Protein AF-A0A9P0CX18-F1 (afdb_monomer)

Mean predicted aligned error: 10.59 Å

Foldseek 3Di:
DDDPPDVVVVVLVVVLVPAADPQDDDDPPDDDPDDPVNQCSDPNSVVVVVVRVCVVCVVVVHDDDDDPDDCLLVQLVVQLVCLVVDPAGEDDDDDPVNVVNNVVVDPDDDPHDYDDDDPDDDDDDD

Solvent-accessible surface area (backbone atoms only — not comparable to full-atom values): 8342 Å² total; per-residue (Å²): 134,85,78,78,88,47,70,69,58,54,55,48,52,62,54,23,77,77,59,37,44,79,87,66,90,79,59,98,85,57,75,83,88,63,60,66,71,27,40,64,41,21,68,67,37,40,49,52,50,52,51,51,51,44,54,53,38,45,76,69,74,38,92,77,85,84,60,98,69,70,50,55,64,56,54,42,51,50,50,60,73,47,40,88,81,42,96,74,61,80,80,86,80,88,59,66,64,44,56,55,49,36,66,73,66,61,77,79,90,72,90,72,64,80,74,75,94,67,100,81,76,100,68,92,79,133

Organism: NCBI:txid3402493

Structure (mmCIF, N/CA/C/O backbone):
data_AF-A0A9P0CX18-F1
#
_entry.id   AF-A0A9P0CX18-F1
#
loop_
_atom_site.group_PDB
_atom_site.id
_atom_site.type_symbol
_atom_site.label_atom_id
_atom_site.label_alt_id
_atom_site.label_comp_id
_atom_site.label_asym_id
_atom_site.label_entity_id
_atom_site.label_seq_id
_atom_site.pdbx_PDB_ins_code
_atom_site.Cartn_x
_atom_site.Cartn_y
_atom_site.Cartn_z
_atom_site.occupancy
_atom_site.B_iso_or_equiv
_atom_site.auth_seq_id
_atom_site.auth_comp_id
_atom_site.auth_asym_id
_atom_site.auth_atom_id
_atom_site.pdbx_PDB_model_num
ATOM 1 N N . MET A 1 1 ? 1.295 29.229 4.309 1.00 34.91 1 MET A N 1
ATOM 2 C CA . MET A 1 1 ? 1.303 27.785 3.989 1.00 34.91 1 MET A CA 1
ATOM 3 C C . MET A 1 1 ? 0.152 27.514 3.025 1.00 34.91 1 MET A C 1
ATOM 5 O O . MET A 1 1 ? -0.998 27.551 3.440 1.00 34.91 1 MET A O 1
ATOM 9 N N . ALA A 1 2 ? 0.427 27.402 1.723 1.00 39.62 2 ALA A N 1
ATOM 10 C CA . ALA A 1 2 ? -0.623 27.259 0.716 1.00 39.62 2 ALA A CA 1
ATOM 11 C C . ALA A 1 2 ? -1.201 25.837 0.763 1.00 39.62 2 ALA A C 1
ATOM 13 O O . ALA A 1 2 ? -0.497 24.867 0.489 1.00 39.62 2 ALA A O 1
ATOM 14 N N . ILE A 1 3 ? -2.480 25.709 1.117 1.00 46.28 3 ILE A N 1
ATOM 15 C CA . ILE A 1 3 ? -3.211 24.445 1.008 1.00 46.28 3 ILE A CA 1
ATOM 16 C C . ILE A 1 3 ? -3.322 24.137 -0.488 1.00 46.28 3 ILE A C 1
ATOM 18 O O . ILE A 1 3 ? -4.093 24.784 -1.198 1.00 46.28 3 ILE A O 1
ATOM 22 N N . ARG A 1 4 ? -2.534 23.177 -0.991 1.00 51.94 4 ARG A N 1
ATOM 23 C CA . ARG A 1 4 ? -2.728 22.638 -2.344 1.00 51.94 4 ARG A CA 1
ATOM 24 C C . ARG A 1 4 ? -4.178 22.155 -2.450 1.00 51.94 4 ARG A C 1
ATOM 26 O O . ARG A 1 4 ? -4.584 21.245 -1.727 1.00 51.94 4 ARG A O 1
ATOM 33 N N . LYS A 1 5 ? -4.970 22.787 -3.323 1.00 54.97 5 LYS A N 1
ATOM 34 C CA . LYS A 1 5 ? -6.346 22.376 -3.628 1.00 54.97 5 LYS A CA 1
ATOM 35 C C . LYS A 1 5 ? -6.298 21.022 -4.339 1.00 54.97 5 LYS A C 1
ATOM 37 O O . LYS A 1 5 ? -6.123 20.965 -5.547 1.00 54.97 5 LYS A O 1
ATOM 42 N N . ASN A 1 6 ? -6.414 19.937 -3.580 1.00 65.50 6 ASN A N 1
ATOM 43 C CA . ASN A 1 6 ? -6.592 18.595 -4.121 1.00 65.50 6 ASN A CA 1
ATOM 44 C C . ASN A 1 6 ? -8.088 18.252 -4.063 1.00 65.50 6 ASN A C 1
ATOM 46 O O . ASN A 1 6 ? -8.650 18.117 -2.975 1.00 65.50 6 ASN A O 1
ATOM 50 N N . THR A 1 7 ? -8.730 18.117 -5.222 1.00 71.75 7 THR A N 1
ATOM 51 C CA . THR A 1 7 ? -10.142 17.724 -5.367 1.00 71.75 7 THR A CA 1
ATOM 52 C C . THR A 1 7 ? -10.459 16.415 -4.640 1.00 71.75 7 THR A C 1
ATOM 54 O O . THR A 1 7 ? -11.500 16.335 -3.991 1.00 71.75 7 THR A O 1
ATOM 57 N N . LYS A 1 8 ? -9.534 15.438 -4.629 1.00 72.12 8 LYS A N 1
ATOM 58 C CA . LYS A 1 8 ? -9.688 14.183 -3.870 1.00 72.12 8 LYS A CA 1
ATOM 59 C C . LYS A 1 8 ? -9.803 14.456 -2.366 1.00 72.12 8 LYS A C 1
ATOM 61 O O . LYS A 1 8 ? -10.644 13.868 -1.695 1.00 72.12 8 LYS A O 1
ATOM 66 N N . ARG A 1 9 ? -9.009 15.387 -1.822 1.00 75.94 9 ARG A N 1
ATOM 67 C CA . ARG A 1 9 ? -9.057 15.745 -0.391 1.00 75.94 9 ARG A CA 1
ATOM 68 C C . ARG A 1 9 ? -10.381 16.411 -0.007 1.00 75.94 9 ARG A C 1
ATOM 70 O O . ARG A 1 9 ? -10.912 16.106 1.055 1.00 75.94 9 ARG A O 1
ATOM 77 N N . PHE A 1 10 ? -10.919 17.286 -0.857 1.00 79.50 10 PHE A N 1
ATOM 78 C CA . PHE A 1 10 ? -12.223 17.915 -0.615 1.00 79.50 10 PHE A CA 1
ATOM 79 C C . PHE A 1 10 ? -13.364 16.898 -0.614 1.00 79.50 10 PHE A C 1
ATOM 81 O O . PHE A 1 10 ? -14.190 16.910 0.297 1.00 79.50 10 PHE A O 1
ATOM 88 N N . GLU A 1 11 ? -13.385 15.989 -1.588 1.00 79.25 11 GLU A N 1
ATOM 89 C CA . GLU A 1 11 ? -14.418 14.955 -1.650 1.00 79.25 11 GLU A CA 1
ATOM 90 C C . GLU A 1 11 ? -14.311 13.964 -0.479 1.00 79.25 11 GLU A C 1
ATOM 92 O O . GLU A 1 11 ? -15.331 13.584 0.096 1.00 79.25 11 GLU A O 1
ATOM 97 N N . ARG A 1 12 ? -13.091 13.608 -0.051 1.00 76.19 12 ARG A N 1
ATOM 98 C CA . ARG A 1 12 ? -12.877 12.800 1.162 1.00 76.19 12 ARG A CA 1
ATOM 99 C C . ARG A 1 12 ? -13.436 13.479 2.411 1.00 76.19 12 ARG A C 1
ATOM 101 O O . ARG A 1 12 ? -14.210 12.857 3.134 1.00 76.19 12 ARG A O 1
ATOM 108 N N . LEU A 1 13 ? -13.125 14.761 2.622 1.00 79.69 13 LEU A N 1
ATOM 109 C CA . LEU A 1 13 ? -13.657 15.537 3.751 1.00 79.69 13 LEU A CA 1
ATOM 110 C C . LEU A 1 13 ? -15.191 15.579 3.745 1.00 79.69 13 LEU A C 1
ATOM 112 O O . LEU A 1 13 ? -15.815 15.413 4.792 1.00 79.69 13 LEU A O 1
ATOM 116 N N . ARG A 1 14 ? -15.805 15.748 2.568 1.00 82.31 14 ARG A N 1
ATOM 117 C CA . ARG A 1 14 ? -17.265 15.751 2.418 1.00 82.31 14 ARG A CA 1
ATOM 118 C C . ARG A 1 14 ? -17.899 14.426 2.863 1.00 82.31 14 ARG A C 1
ATOM 120 O O . ARG A 1 14 ? -18.938 14.453 3.515 1.00 82.31 14 ARG A O 1
ATOM 127 N N . ARG A 1 15 ? -17.296 13.278 2.524 1.00 77.00 15 ARG A N 1
ATOM 128 C CA . ARG A 1 15 ? -17.794 11.943 2.921 1.00 77.00 15 ARG A CA 1
ATOM 129 C C . ARG A 1 15 ? -17.571 11.662 4.407 1.00 77.00 15 ARG A C 1
ATOM 131 O O . ARG A 1 15 ? -18.474 11.159 5.075 1.00 77.00 15 ARG A O 1
ATOM 138 N N . ALA A 1 16 ? -16.398 12.033 4.921 1.00 74.62 16 ALA A N 1
ATOM 139 C CA . ALA A 1 16 ? -16.016 11.801 6.310 1.00 74.62 16 ALA A CA 1
ATOM 140 C C . ALA A 1 16 ? -16.943 12.525 7.300 1.00 74.62 16 ALA A C 1
ATOM 142 O O . ALA A 1 16 ? -17.412 11.909 8.255 1.00 74.62 16 ALA A O 1
ATOM 143 N N . LEU A 1 17 ? -17.289 13.792 7.025 1.00 72.00 17 LEU A N 1
ATOM 144 C CA . LEU A 1 17 ? -18.119 14.633 7.903 1.00 72.00 17 LEU A CA 1
ATOM 145 C C . LEU A 1 17 ? -19.498 14.045 8.242 1.00 72.00 17 LEU A C 1
ATOM 147 O O . LEU A 1 17 ? -20.073 14.413 9.262 1.00 72.00 17 LEU A O 1
ATOM 151 N N . ALA A 1 18 ? -20.040 13.158 7.405 1.00 70.50 18 ALA A N 1
ATOM 152 C CA . ALA A 1 18 ? -21.379 12.609 7.600 1.00 70.50 18 ALA A CA 1
ATOM 153 C C . ALA A 1 18 ? -21.399 11.260 8.341 1.00 70.50 18 ALA A C 1
ATOM 155 O O . ALA A 1 18 ? -22.432 10.900 8.903 1.00 70.50 18 ALA A O 1
ATOM 156 N N . THR A 1 19 ? -20.314 10.474 8.291 1.00 79.94 19 THR A N 1
ATOM 157 C CA . THR A 1 19 ? -20.398 9.023 8.574 1.00 79.94 19 THR A CA 1
ATOM 158 C C . THR A 1 19 ? -19.143 8.364 9.162 1.00 79.94 19 THR A C 1
ATOM 160 O O . THR A 1 19 ? -19.186 7.161 9.427 1.00 79.94 19 THR A O 1
ATOM 163 N N . SER A 1 20 ? -18.040 9.091 9.395 1.00 86.00 20 SER A N 1
ATOM 164 C CA . SER A 1 20 ? -16.799 8.475 9.893 1.00 86.00 20 SER A CA 1
ATOM 165 C C . SER A 1 20 ? -16.938 7.915 11.312 1.00 86.00 20 SER A C 1
ATOM 167 O O . SER A 1 20 ? -17.646 8.478 12.150 1.00 86.00 20 SER A O 1
ATOM 169 N N . SER A 1 21 ? -16.197 6.852 11.617 1.00 88.94 21 SER A N 1
ATOM 170 C CA . SER A 1 21 ? -16.078 6.347 12.985 1.00 88.94 21 SER A CA 1
ATOM 171 C C . SER A 1 21 ? -15.355 7.348 13.904 1.00 88.94 21 SER A C 1
ATOM 173 O O . SER A 1 21 ? -14.631 8.227 13.418 1.00 88.94 21 SER A O 1
ATOM 175 N N . PRO A 1 22 ? -15.460 7.184 15.236 1.00 89.19 22 PRO A N 1
ATOM 176 C CA . PRO A 1 22 ? -14.561 7.845 16.175 1.00 89.19 22 PRO A CA 1
ATOM 177 C C . PRO A 1 22 ? -13.089 7.518 15.896 1.00 89.19 22 PRO A C 1
ATOM 179 O O . PRO A 1 22 ? -12.768 6.578 15.164 1.00 89.19 22 PRO A O 1
ATOM 182 N N . ASP A 1 23 ? -12.208 8.303 16.506 1.00 91.38 23 ASP A N 1
ATOM 183 C CA . ASP A 1 23 ? -10.780 8.005 16.596 1.00 91.38 23 ASP A CA 1
ATOM 184 C C . ASP A 1 23 ? -10.588 6.740 17.453 1.00 91.38 23 ASP A C 1
ATOM 186 O O . ASP A 1 23 ? -11.024 6.707 18.605 1.00 91.38 23 ASP A O 1
ATOM 190 N N . LEU A 1 24 ? -10.000 5.690 16.879 1.00 90.12 24 LEU A N 1
ATOM 191 C CA . LEU A 1 24 ? -9.835 4.386 17.518 1.00 90.12 24 LEU A CA 1
ATOM 192 C C . LEU A 1 24 ? -8.360 4.118 17.805 1.00 90.12 24 LEU A C 1
ATOM 194 O O . LEU A 1 24 ? -7.503 4.262 16.933 1.00 90.12 24 LEU A O 1
ATOM 198 N N . ILE A 1 25 ? -8.077 3.680 19.028 1.00 91.88 25 ILE A N 1
ATOM 199 C CA . ILE A 1 25 ? -6.780 3.126 19.411 1.00 91.88 25 ILE A CA 1
ATOM 200 C C . ILE A 1 25 ? -6.888 1.611 19.256 1.00 91.88 25 ILE A C 1
ATOM 202 O O . ILE A 1 25 ? -7.778 1.003 19.848 1.00 91.88 25 ILE A O 1
ATOM 206 N N . PHE A 1 26 ? -6.032 1.030 18.424 1.00 92.81 26 PHE A N 1
ATOM 207 C CA . PHE A 1 26 ? -6.045 -0.389 18.084 1.00 92.81 26 PHE A CA 1
ATOM 208 C C . PHE A 1 26 ? -4.619 -0.884 17.834 1.00 92.81 26 PHE A C 1
ATOM 210 O O . PHE A 1 26 ? -3.713 -0.092 17.574 1.00 92.81 26 PHE A O 1
ATOM 217 N N . ASP A 1 27 ? -4.459 -2.197 17.919 1.00 92.38 27 ASP A N 1
ATOM 218 C CA . ASP A 1 27 ? -3.241 -2.951 17.647 1.00 92.38 27 ASP A CA 1
ATOM 219 C C . ASP A 1 27 ? -3.561 -4.226 16.840 1.00 92.38 27 ASP A C 1
ATOM 221 O O . ASP A 1 27 ? -4.697 -4.434 16.408 1.00 92.38 27 ASP A O 1
ATOM 225 N N . GLU A 1 28 ? -2.561 -5.084 16.629 1.00 89.00 28 GLU A N 1
ATOM 226 C CA . GLU A 1 28 ? -2.684 -6.329 15.853 1.00 89.00 28 GLU A CA 1
ATOM 227 C C . GLU A 1 28 ? -3.686 -7.334 16.449 1.00 89.00 28 GLU A C 1
ATOM 229 O O . GLU A 1 28 ? -4.170 -8.219 15.745 1.00 89.00 28 GLU A O 1
ATOM 234 N N . THR A 1 29 ? -4.015 -7.208 17.737 1.00 92.69 29 THR A N 1
ATOM 235 C CA . THR A 1 29 ? -4.938 -8.109 18.446 1.00 92.69 29 THR A CA 1
ATOM 236 C C . THR A 1 29 ? -6.363 -7.566 18.517 1.00 92.69 29 THR A C 1
ATOM 238 O O . THR A 1 29 ? -7.287 -8.259 18.952 1.00 92.69 29 THR A O 1
ATOM 241 N N . THR A 1 30 ? -6.562 -6.320 18.091 1.00 92.88 30 THR A N 1
ATOM 242 C CA . THR A 1 30 ? -7.838 -5.628 18.215 1.00 92.88 30 THR A CA 1
ATOM 243 C C . THR A 1 30 ? -8.852 -6.156 17.201 1.00 92.88 30 THR A C 1
ATOM 245 O O . THR A 1 30 ? -8.640 -6.110 15.991 1.00 92.88 30 THR A O 1
ATOM 248 N N . ILE A 1 31 ? -10.009 -6.608 17.689 1.00 88.69 31 ILE A N 1
ATOM 249 C CA . ILE A 1 31 ? -11.118 -7.055 16.837 1.00 88.69 31 ILE A CA 1
ATOM 250 C C . ILE A 1 31 ? -11.892 -5.834 16.325 1.00 88.69 31 ILE A C 1
ATOM 252 O O . ILE A 1 31 ? -12.330 -4.989 17.110 1.00 88.69 31 ILE A O 1
ATOM 256 N N . ALA A 1 32 ? -12.097 -5.757 15.008 1.00 85.56 32 ALA A N 1
ATOM 257 C CA . ALA A 1 32 ? -12.840 -4.672 14.375 1.00 85.56 32 ALA A CA 1
ATOM 258 C C . ALA A 1 32 ? -14.293 -4.613 14.886 1.00 85.56 32 ALA A C 1
ATOM 260 O O . ALA A 1 32 ? -15.108 -5.489 14.603 1.00 85.56 32 ALA A O 1
ATOM 261 N N . SER A 1 33 ? -14.619 -3.557 15.634 1.00 87.25 33 SER A N 1
ATOM 262 C CA . SER A 1 33 ? -15.953 -3.315 16.210 1.00 87.25 33 SER A CA 1
ATOM 263 C C . SER A 1 33 ? -16.802 -2.329 15.400 1.00 87.25 33 SER A C 1
ATOM 265 O O . SER A 1 33 ? -17.977 -2.116 15.701 1.00 87.25 33 SER A O 1
ATOM 267 N N . VAL A 1 34 ? -16.215 -1.720 14.368 1.00 90.56 34 VAL A N 1
ATOM 268 C CA . VAL A 1 34 ? -16.854 -0.745 13.481 1.00 90.56 34 VAL A CA 1
ATOM 269 C C . VAL A 1 34 ? -16.848 -1.247 12.041 1.00 90.56 34 VAL A C 1
ATOM 271 O O . VAL A 1 34 ? -15.978 -2.019 11.643 1.00 90.56 34 VAL A O 1
ATOM 274 N N . ALA A 1 35 ? -17.810 -0.782 11.246 1.00 91.75 35 ALA A N 1
ATOM 275 C CA . ALA A 1 35 ? -17.842 -1.076 9.819 1.00 91.75 35 ALA A CA 1
ATOM 276 C C . ALA A 1 35 ? -16.602 -0.491 9.111 1.00 91.75 35 ALA A C 1
ATOM 278 O O . ALA A 1 35 ? -16.173 0.628 9.414 1.00 91.75 35 ALA A O 1
ATOM 279 N N . GLN A 1 36 ? -16.029 -1.263 8.185 1.00 91.19 36 GLN A N 1
ATOM 280 C CA . GLN A 1 36 ? -14.770 -0.946 7.502 1.00 91.19 36 GLN A CA 1
ATOM 281 C C . GLN A 1 36 ? -14.826 0.3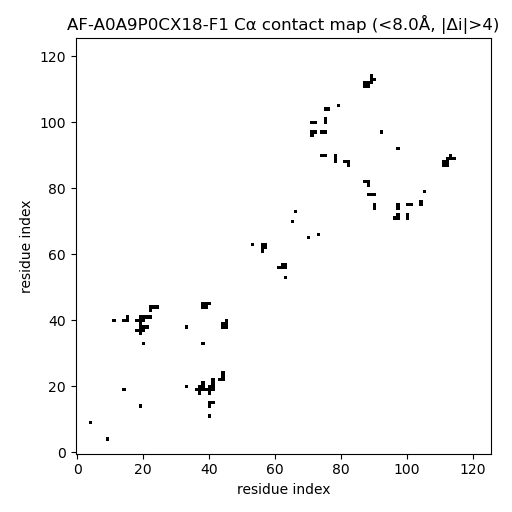97 6.762 1.00 91.19 36 GLN A C 1
ATOM 283 O O . GLN A 1 36 ? -13.900 1.197 6.852 1.00 91.19 36 GLN A O 1
ATOM 288 N N . ASP A 1 37 ? -15.926 0.673 6.068 1.00 90.12 37 ASP A N 1
ATOM 289 C CA . ASP A 1 37 ? -16.159 1.929 5.358 1.00 90.12 37 ASP A CA 1
ATOM 290 C C . ASP A 1 37 ? -16.100 3.137 6.307 1.00 90.12 37 ASP A C 1
ATOM 292 O O . ASP A 1 37 ? -15.400 4.111 6.036 1.00 90.12 37 ASP A O 1
ATOM 296 N N . LYS A 1 38 ? -16.754 3.055 7.470 1.00 90.56 38 LYS A N 1
ATOM 297 C CA . LYS A 1 38 ? -16.731 4.126 8.480 1.00 90.56 38 LYS A CA 1
ATOM 298 C C . LYS A 1 38 ? -15.354 4.302 9.106 1.00 90.56 38 LYS A C 1
ATOM 300 O O . LYS A 1 38 ? -14.962 5.435 9.386 1.00 90.56 38 LYS A O 1
ATOM 305 N N . PHE A 1 39 ? -14.640 3.200 9.327 1.00 92.19 39 PHE A N 1
ATOM 306 C CA . PHE A 1 39 ? -13.275 3.208 9.845 1.00 92.19 39 PHE A CA 1
ATOM 307 C C . PHE A 1 39 ? -12.318 3.931 8.893 1.00 92.19 39 PHE A C 1
ATOM 309 O O . PHE A 1 39 ? -11.610 4.848 9.307 1.00 92.19 39 PHE A O 1
ATOM 316 N N . LEU A 1 40 ? -12.344 3.555 7.611 1.00 90.50 40 LEU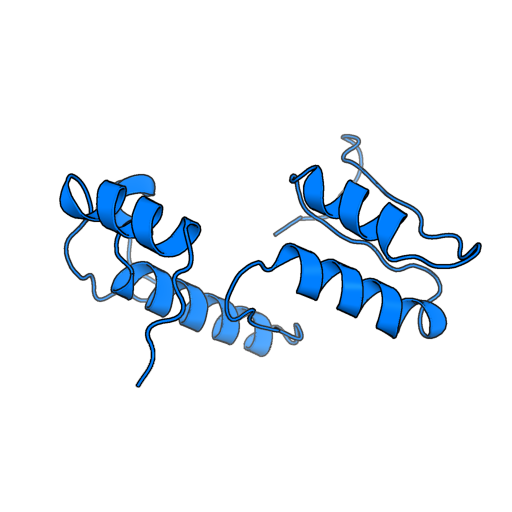 A N 1
ATOM 317 C CA . LEU A 1 40 ? -11.462 4.089 6.569 1.00 90.50 40 LEU A CA 1
ATOM 318 C C . LEU A 1 40 ? -11.803 5.532 6.160 1.00 90.50 40 LEU A C 1
ATOM 320 O O . LEU A 1 40 ? -11.002 6.207 5.520 1.00 90.50 40 LEU A O 1
ATOM 324 N N . LEU A 1 41 ? -12.980 6.037 6.535 1.00 90.50 41 LEU A N 1
ATOM 325 C CA . LEU A 1 41 ? -13.324 7.453 6.383 1.00 90.50 41 LEU A CA 1
ATOM 326 C C . LEU A 1 41 ? -12.690 8.350 7.456 1.00 90.50 41 LEU A C 1
ATOM 328 O O . LEU A 1 41 ? -12.696 9.571 7.299 1.00 90.50 41 LEU A O 1
ATOM 332 N N . ASN A 1 42 ? -12.166 7.785 8.547 1.00 90.00 42 ASN A N 1
ATOM 333 C CA . ASN A 1 42 ? -11.456 8.546 9.566 1.00 90.00 42 ASN A CA 1
ATOM 334 C C . ASN A 1 42 ? -9.958 8.620 9.217 1.00 90.00 42 ASN A C 1
ATOM 336 O O . ASN A 1 42 ? -9.254 7.608 9.216 1.00 90.00 42 ASN A O 1
ATOM 340 N N . ASP A 1 43 ? -9.460 9.833 8.959 1.00 89.12 43 ASP A N 1
ATOM 341 C CA . ASP A 1 43 ? -8.063 10.067 8.565 1.00 89.12 43 ASP A CA 1
ATOM 342 C C . ASP A 1 43 ? -7.056 9.569 9.619 1.00 89.12 43 ASP A C 1
ATOM 344 O O . ASP A 1 43 ? -6.000 9.053 9.259 1.00 89.12 43 ASP A O 1
ATOM 348 N N . ARG A 1 44 ? -7.367 9.683 10.920 1.00 90.94 44 ARG A N 1
ATOM 349 C CA . ARG A 1 44 ? -6.467 9.224 11.996 1.00 90.94 44 ARG A CA 1
ATOM 350 C C . ARG A 1 44 ? -6.394 7.706 12.052 1.00 90.94 44 ARG A C 1
ATOM 352 O O . ARG A 1 44 ? -5.302 7.159 12.188 1.00 90.94 44 ARG A O 1
ATOM 359 N N . ASN A 1 45 ? -7.536 7.038 11.907 1.00 92.56 45 ASN A N 1
ATOM 360 C CA . ASN A 1 45 ? -7.601 5.578 11.896 1.00 92.56 45 ASN A CA 1
ATOM 361 C C . ASN A 1 45 ? -6.875 5.017 10.673 1.00 92.56 45 ASN A C 1
ATOM 363 O O . ASN A 1 45 ? -6.048 4.121 10.803 1.00 92.56 45 ASN A O 1
ATOM 367 N N . THR A 1 46 ? -7.122 5.605 9.503 1.00 90.25 46 THR A N 1
ATOM 368 C CA . THR A 1 46 ? -6.472 5.211 8.246 1.00 90.25 46 THR A CA 1
ATOM 369 C C . THR A 1 46 ? -4.964 5.448 8.299 1.00 90.25 46 THR A C 1
ATOM 371 O O . THR A 1 46 ? -4.195 4.592 7.864 1.00 90.25 46 THR A O 1
ATOM 374 N N . PHE A 1 47 ? -4.521 6.564 8.886 1.00 91.12 47 PHE A N 1
ATOM 375 C CA . PHE A 1 47 ? -3.100 6.835 9.099 1.00 91.12 47 PHE A CA 1
ATOM 376 C C . PHE A 1 47 ? -2.446 5.777 9.995 1.00 91.12 47 PHE A C 1
ATOM 378 O O .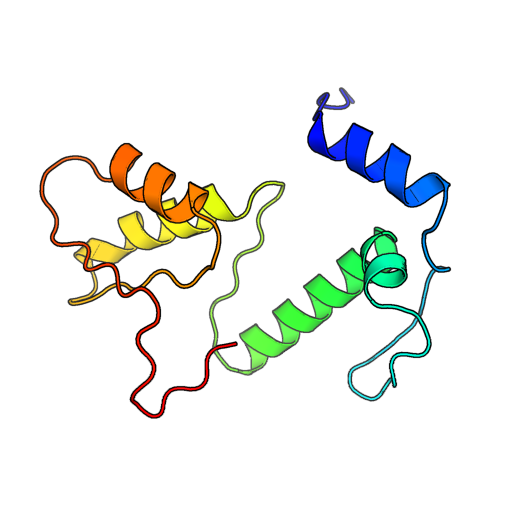 PHE A 1 47 ? -1.448 5.187 9.590 1.00 91.12 47 PHE A O 1
ATOM 385 N N . ARG A 1 48 ? -3.027 5.485 11.169 1.00 93.69 48 ARG A N 1
ATOM 386 C CA . ARG A 1 48 ? -2.497 4.455 12.081 1.00 93.69 48 ARG A CA 1
ATOM 387 C C . ARG A 1 48 ? -2.483 3.070 11.444 1.00 93.69 48 ARG A C 1
ATOM 389 O O . ARG A 1 48 ? -1.496 2.361 11.578 1.00 93.69 48 ARG A O 1
ATOM 396 N N . LEU A 1 49 ? -3.542 2.708 10.719 1.00 94.00 49 LEU A N 1
ATOM 397 C CA . LEU A 1 49 ? -3.612 1.427 10.021 1.00 94.00 49 LEU A CA 1
ATOM 398 C C . LEU A 1 49 ? -2.507 1.323 8.963 1.00 94.00 49 LEU A C 1
ATOM 400 O O . LEU A 1 49 ? -1.831 0.305 8.887 1.00 94.00 49 LEU A O 1
ATOM 404 N N . THR A 1 50 ? -2.292 2.384 8.182 1.00 92.38 50 THR A N 1
ATOM 405 C CA . THR A 1 50 ? -1.236 2.417 7.159 1.00 92.38 50 THR A CA 1
ATOM 406 C C . THR A 1 50 ? 0.155 2.301 7.782 1.00 92.38 50 THR A C 1
ATOM 408 O O . THR A 1 50 ? 0.998 1.580 7.255 1.00 9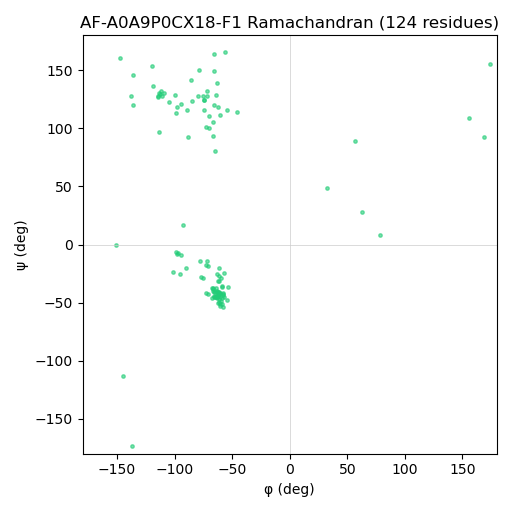2.38 50 THR A O 1
ATOM 411 N N . ASP A 1 51 ? 0.393 2.978 8.907 1.00 93.50 51 ASP A N 1
ATOM 412 C CA . ASP A 1 51 ? 1.664 2.912 9.635 1.00 93.50 51 ASP A CA 1
ATOM 413 C C . ASP A 1 51 ? 1.918 1.508 10.208 1.00 93.50 51 ASP A C 1
ATOM 415 O O . ASP A 1 51 ? 2.989 0.939 10.010 1.00 93.50 51 ASP A O 1
ATOM 419 N N . MET A 1 52 ? 0.899 0.888 10.811 1.00 94.94 52 MET A N 1
ATOM 420 C CA . MET A 1 52 ? 0.977 -0.499 11.276 1.00 94.94 52 MET A CA 1
ATOM 421 C C . MET A 1 52 ? 1.246 -1.484 10.135 1.00 94.94 52 MET A C 1
ATOM 423 O O . MET A 1 52 ? 2.114 -2.344 10.270 1.00 94.94 52 MET A O 1
ATOM 427 N N . LEU A 1 53 ? 0.547 -1.355 8.999 1.00 94.31 53 LEU A N 1
ATOM 428 C CA . LEU A 1 53 ? 0.801 -2.198 7.827 1.00 94.31 53 LEU A CA 1
ATOM 429 C C . LEU A 1 53 ? 2.231 -2.029 7.321 1.00 94.31 53 LEU A C 1
ATOM 431 O O . LEU A 1 53 ? 2.878 -3.018 6.992 1.00 94.31 53 LEU A O 1
ATOM 435 N N . LYS A 1 54 ? 2.736 -0.794 7.275 1.00 94.12 54 LYS A N 1
ATOM 436 C CA . LYS A 1 54 ? 4.115 -0.528 6.871 1.00 94.12 54 LYS A CA 1
ATOM 437 C C . LYS A 1 54 ? 5.102 -1.254 7.782 1.00 94.12 54 LYS A C 1
ATOM 439 O O . LYS A 1 54 ? 5.948 -1.986 7.279 1.00 94.12 54 LYS A O 1
ATOM 444 N N . VAL A 1 55 ? 4.962 -1.096 9.099 1.00 94.62 55 VAL A N 1
ATOM 445 C CA . VAL A 1 55 ? 5.823 -1.773 10.081 1.00 94.62 55 VAL A CA 1
ATOM 446 C C . VAL A 1 55 ? 5.745 -3.291 9.916 1.00 94.62 55 VAL A C 1
ATOM 448 O O . VAL A 1 55 ? 6.772 -3.964 9.906 1.00 94.62 55 VAL A O 1
ATOM 451 N N . TYR A 1 56 ? 4.544 -3.840 9.726 1.00 95.19 56 TYR A N 1
ATOM 452 C CA . TYR A 1 56 ? 4.353 -5.271 9.508 1.00 95.19 56 TYR A CA 1
ATOM 453 C C . TYR A 1 56 ? 5.065 -5.772 8.241 1.00 95.19 56 TYR A C 1
ATOM 455 O O . TYR A 1 56 ? 5.766 -6.784 8.283 1.00 95.19 56 TYR A O 1
ATOM 463 N N . MET A 1 57 ? 4.923 -5.064 7.120 1.00 95.69 57 MET A N 1
ATOM 464 C CA . MET A 1 57 ? 5.571 -5.416 5.852 1.00 95.69 57 MET A CA 1
ATOM 465 C C . MET A 1 57 ? 7.099 -5.349 5.971 1.00 95.69 57 MET A C 1
ATOM 467 O O . MET A 1 57 ? 7.793 -6.291 5.588 1.00 95.69 57 MET A O 1
ATOM 471 N N . GLU A 1 58 ? 7.627 -4.281 6.571 1.00 95.06 58 GLU A N 1
ATOM 472 C CA . GLU A 1 58 ? 9.066 -4.104 6.794 1.00 95.06 58 GLU A CA 1
ATOM 473 C C . GLU A 1 58 ? 9.640 -5.197 7.712 1.00 95.06 58 GLU A C 1
ATOM 475 O O . GLU A 1 58 ? 10.688 -5.766 7.401 1.00 95.06 58 GLU A O 1
ATOM 480 N N . ASN A 1 59 ? 8.919 -5.585 8.771 1.00 96.31 59 ASN A N 1
ATOM 481 C CA . ASN A 1 59 ? 9.296 -6.702 9.649 1.00 96.31 59 ASN A CA 1
ATOM 482 C C . ASN A 1 59 ? 9.323 -8.058 8.922 1.00 96.31 59 ASN A C 1
ATOM 484 O O . ASN A 1 59 ? 10.050 -8.964 9.327 1.00 96.31 59 ASN A O 1
ATOM 488 N N . ASN A 1 60 ? 8.565 -8.197 7.833 1.00 96.62 60 ASN A N 1
ATOM 489 C CA . ASN A 1 60 ? 8.575 -9.369 6.958 1.00 96.62 60 ASN A CA 1
ATOM 490 C C . ASN A 1 60 ? 9.557 -9.227 5.778 1.00 96.62 60 ASN A C 1
ATOM 492 O O . ASN A 1 60 ? 9.499 -10.006 4.828 1.00 96.62 60 ASN A O 1
ATOM 496 N N . ASN A 1 61 ? 10.498 -8.278 5.850 1.00 95.81 61 ASN A N 1
ATOM 497 C CA . ASN A 1 61 ? 11.515 -7.997 4.829 1.00 95.81 61 ASN A CA 1
ATOM 498 C C . ASN A 1 61 ? 10.937 -7.546 3.477 1.00 95.81 61 ASN A C 1
ATOM 500 O O . ASN A 1 61 ? 11.557 -7.743 2.430 1.00 95.81 61 ASN A O 1
ATOM 504 N N . ILE A 1 62 ? 9.759 -6.923 3.489 1.00 94.38 62 ILE A N 1
ATOM 505 C CA . ILE A 1 62 ? 9.139 -6.342 2.301 1.00 94.38 62 ILE A CA 1
ATOM 506 C C . ILE A 1 62 ? 9.448 -4.845 2.279 1.00 94.38 62 ILE A C 1
ATOM 508 O O . ILE A 1 62 ? 9.052 -4.092 3.173 1.00 94.38 62 ILE A O 1
ATOM 512 N N . LEU A 1 63 ? 10.150 -4.398 1.234 1.00 93.19 63 LEU A N 1
ATOM 513 C CA . LEU A 1 63 ? 10.409 -2.977 1.016 1.00 93.19 63 LEU A CA 1
ATOM 514 C C . LEU A 1 63 ? 9.082 -2.237 0.818 1.00 93.19 63 LEU A C 1
ATOM 516 O O . LEU A 1 63 ? 8.370 -2.485 -0.154 1.00 93.19 63 LEU A O 1
ATOM 520 N N . THR A 1 64 ? 8.784 -1.294 1.711 1.00 93.06 64 THR A N 1
ATOM 521 C CA . THR A 1 64 ? 7.526 -0.546 1.690 1.00 93.06 64 THR A CA 1
ATOM 522 C C . THR A 1 64 ? 7.768 0.920 1.351 1.00 93.06 64 THR A C 1
ATOM 524 O O . THR A 1 64 ? 8.597 1.594 1.961 1.00 93.06 64 THR A O 1
ATOM 527 N N . LEU A 1 65 ? 7.022 1.434 0.372 1.00 91.88 65 LEU A N 1
ATOM 528 C CA . LEU A 1 65 ? 7.053 2.835 -0.047 1.00 91.88 65 LEU A CA 1
ATOM 529 C C . LEU A 1 65 ? 5.671 3.458 0.160 1.00 91.88 65 LEU A C 1
ATOM 531 O O . LEU A 1 65 ? 4.661 2.853 -0.189 1.00 91.88 65 LEU A O 1
ATOM 535 N N . GLN A 1 66 ? 5.622 4.680 0.693 1.00 89.44 66 GLN A N 1
ATOM 536 C CA . GLN A 1 66 ? 4.368 5.392 0.945 1.00 89.44 66 GLN A CA 1
ATOM 537 C C . GLN A 1 66 ? 4.228 6.593 0.006 1.00 89.44 66 GLN A C 1
ATOM 539 O O . GLN A 1 66 ? 5.122 7.436 -0.081 1.00 89.44 66 GLN A O 1
ATOM 544 N N . ALA A 1 67 ? 3.092 6.687 -0.684 1.00 89.19 67 ALA A N 1
ATOM 545 C CA . ALA A 1 67 ? 2.769 7.828 -1.531 1.00 89.19 67 ALA A CA 1
ATOM 546 C C . ALA A 1 67 ? 2.119 8.963 -0.718 1.00 89.19 67 ALA A C 1
ATOM 548 O O . ALA A 1 67 ? 1.275 8.724 0.140 1.00 89.19 67 ALA A O 1
ATOM 549 N N . GLU A 1 68 ? 2.454 10.218 -1.035 1.00 80.94 68 GLU A N 1
ATOM 550 C CA . GLU A 1 68 ? 1.798 11.406 -0.450 1.00 80.94 68 GLU A CA 1
ATOM 551 C C . GLU A 1 68 ? 0.352 11.595 -0.973 1.00 80.94 68 GLU A C 1
ATOM 553 O O . GLU A 1 68 ? -0.462 12.316 -0.393 1.00 80.94 68 GLU A O 1
ATOM 558 N N . GLY A 1 69 ? 0.023 10.959 -2.101 1.00 81.31 69 GLY A N 1
ATOM 559 C CA . GLY A 1 69 ? -1.256 11.089 -2.796 1.00 81.31 69 GLY A CA 1
ATOM 560 C C . GLY A 1 69 ? -1.690 9.774 -3.433 1.00 81.31 69 GLY A C 1
ATOM 561 O O . GLY A 1 69 ? -2.015 8.834 -2.721 1.00 81.31 69 GLY A O 1
ATOM 562 N N . ASP A 1 70 ? -1.732 9.727 -4.765 1.00 83.00 70 ASP A N 1
ATOM 563 C CA . ASP A 1 70 ? -1.998 8.479 -5.491 1.00 83.00 70 ASP A CA 1
ATOM 564 C C . ASP A 1 70 ? -0.815 7.529 -5.407 1.00 83.00 70 ASP A C 1
ATOM 566 O O . ASP A 1 70 ? 0.319 7.924 -5.700 1.00 83.00 70 ASP A O 1
ATOM 570 N N . ALA A 1 71 ? -1.103 6.271 -5.087 1.00 89.88 71 ALA A N 1
ATOM 571 C CA . ALA A 1 71 ? -0.112 5.210 -5.136 1.00 89.88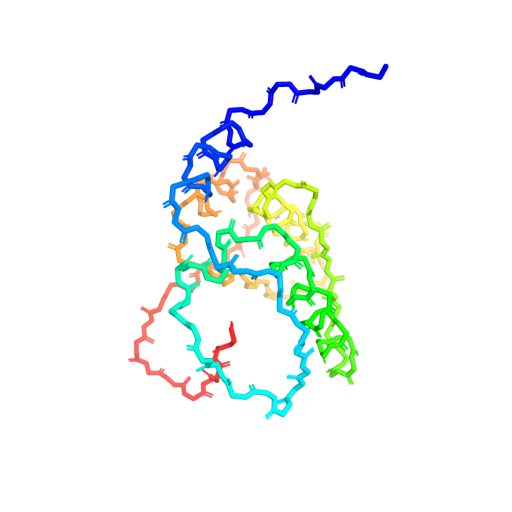 71 ALA A CA 1
ATOM 572 C C . ALA A 1 71 ? 0.181 4.772 -6.578 1.00 89.88 71 ALA A C 1
ATOM 574 O O . ALA A 1 71 ? 1.317 4.408 -6.861 1.00 89.88 71 ALA A O 1
ATOM 575 N N . ASP A 1 72 ? -0.778 4.886 -7.503 1.00 91.56 72 ASP A N 1
ATOM 576 C CA . ASP A 1 72 ? -0.698 4.297 -8.847 1.00 91.56 72 ASP A CA 1
ATOM 577 C C . ASP A 1 72 ? 0.556 4.719 -9.608 1.00 91.56 72 ASP A C 1
ATOM 579 O O . ASP A 1 72 ? 1.305 3.899 -10.141 1.00 91.56 72 ASP A O 1
ATOM 583 N N . ARG A 1 73 ? 0.843 6.025 -9.598 1.00 90.69 73 ARG A N 1
ATOM 584 C CA . ARG A 1 73 ? 2.042 6.556 -10.246 1.00 90.69 73 ARG A CA 1
ATOM 585 C C . ARG A 1 73 ? 3.312 6.061 -9.559 1.00 90.69 73 ARG A C 1
ATOM 587 O O . ARG A 1 73 ? 4.275 5.754 -10.257 1.00 90.69 73 ARG A O 1
ATOM 594 N N . LEU A 1 74 ? 3.341 5.997 -8.227 1.00 93.12 74 LEU A N 1
ATOM 595 C CA . LEU A 1 74 ? 4.502 5.496 -7.489 1.00 93.12 74 LEU A CA 1
ATOM 596 C C . LEU A 1 74 ? 4.740 4.013 -7.802 1.00 93.12 74 LEU A C 1
ATOM 598 O O . LEU A 1 74 ? 5.863 3.641 -8.113 1.00 93.12 74 LEU A O 1
ATOM 602 N N . ILE A 1 75 ? 3.687 3.195 -7.818 1.00 93.19 75 ILE A N 1
ATOM 603 C CA . ILE A 1 75 ? 3.746 1.770 -8.170 1.00 93.19 75 ILE A CA 1
ATOM 604 C C . ILE A 1 75 ? 4.328 1.588 -9.577 1.00 93.19 75 ILE A C 1
ATOM 606 O O . ILE A 1 75 ? 5.328 0.890 -9.749 1.00 93.19 75 ILE A O 1
ATOM 610 N N . VAL A 1 76 ? 3.748 2.260 -10.578 1.00 92.38 76 VAL A N 1
ATOM 611 C CA . VAL A 1 76 ? 4.167 2.126 -11.981 1.00 92.38 76 VAL A CA 1
ATOM 612 C C . VAL A 1 76 ? 5.591 2.636 -12.198 1.00 92.38 76 VAL A C 1
ATOM 614 O O . VAL A 1 76 ? 6.398 1.971 -12.843 1.00 92.38 76 VAL A O 1
ATOM 617 N N . THR A 1 77 ? 5.934 3.804 -11.651 1.00 91.62 77 THR A N 1
ATOM 618 C CA . THR A 1 77 ? 7.282 4.369 -11.824 1.00 91.62 77 THR A CA 1
ATOM 619 C C . THR A 1 77 ? 8.348 3.527 -11.131 1.00 91.62 77 THR A C 1
ATOM 621 O O . THR A 1 77 ? 9.407 3.312 -11.720 1.00 91.62 77 THR A O 1
ATOM 624 N N . THR A 1 78 ? 8.060 2.984 -9.944 1.00 92.56 78 THR A N 1
ATOM 625 C CA . THR A 1 78 ? 8.956 2.042 -9.266 1.00 92.56 78 THR A CA 1
ATOM 626 C C . THR A 1 78 ? 9.153 0.786 -10.111 1.00 92.56 78 THR A C 1
ATOM 628 O O . THR A 1 78 ? 10.298 0.428 -10.381 1.00 92.56 78 THR A O 1
ATOM 631 N N . ALA A 1 79 ? 8.076 0.167 -10.606 1.00 91.88 79 ALA A N 1
ATOM 632 C CA . ALA A 1 79 ? 8.152 -1.019 -11.461 1.00 91.88 79 ALA A CA 1
ATOM 633 C C . ALA A 1 79 ? 8.996 -0.784 -12.727 1.00 91.88 79 ALA A C 1
ATOM 635 O O . ALA A 1 79 ? 9.867 -1.592 -13.043 1.00 91.88 79 ALA A O 1
ATOM 636 N N . ILE A 1 80 ? 8.801 0.350 -13.410 1.00 88.88 80 ILE A N 1
ATOM 637 C CA . ILE A 1 80 ? 9.611 0.730 -14.578 1.00 88.88 80 ILE A CA 1
ATOM 638 C C . ILE A 1 80 ? 11.076 0.922 -14.174 1.00 88.88 80 ILE A C 1
ATOM 640 O O . ILE A 1 80 ? 11.964 0.397 -14.841 1.00 88.88 80 ILE A O 1
ATOM 644 N N . SER A 1 81 ? 11.346 1.623 -13.069 1.00 89.31 81 SER A N 1
ATOM 645 C CA . SER A 1 81 ? 12.717 1.924 -12.636 1.00 89.31 81 SER A CA 1
ATOM 646 C C . SER A 1 81 ? 13.544 0.680 -12.301 1.00 89.31 81 SER A C 1
ATOM 648 O O . SER A 1 81 ? 14.750 0.677 -12.525 1.00 89.31 81 SER A O 1
ATOM 650 N N . ILE A 1 82 ? 12.904 -0.384 -11.803 1.00 87.81 82 ILE A N 1
ATOM 651 C CA . ILE A 1 82 ? 13.578 -1.642 -11.464 1.00 87.81 82 ILE A CA 1
ATOM 652 C C . ILE A 1 82 ? 13.532 -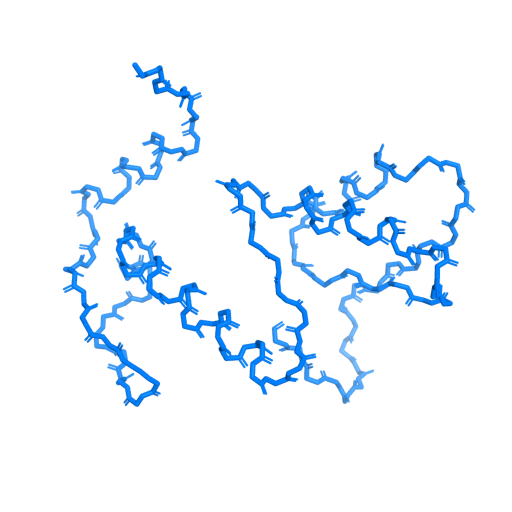2.670 -12.598 1.00 87.81 82 ILE A C 1
ATOM 654 O O . ILE A 1 82 ? 14.201 -3.694 -12.503 1.00 87.81 82 ILE A O 1
ATOM 658 N N . SER A 1 83 ? 12.766 -2.420 -13.664 1.00 87.25 83 SER A N 1
ATOM 659 C CA . SER A 1 83 ? 12.545 -3.391 -14.743 1.00 87.25 83 SER A CA 1
ATOM 660 C C . SER A 1 83 ? 13.818 -3.841 -15.454 1.00 87.25 83 SER A C 1
ATOM 662 O O . SER A 1 83 ? 13.889 -4.981 -15.889 1.00 87.25 83 SER A O 1
ATOM 664 N N . SER A 1 84 ? 14.855 -3.003 -15.508 1.00 84.56 84 SER A N 1
ATOM 665 C CA . SER A 1 84 ? 16.155 -3.382 -16.073 1.00 84.56 84 SER A CA 1
ATOM 666 C C . SER A 1 84 ? 16.962 -4.335 -15.187 1.00 84.56 84 SER A C 1
ATOM 668 O O . SER A 1 84 ? 17.931 -4.928 -15.650 1.00 84.56 84 SER A O 1
ATOM 670 N N . SER A 1 85 ? 16.614 -4.439 -13.904 1.00 89.38 85 SER A N 1
ATOM 671 C CA . SER A 1 85 ? 17.369 -5.193 -12.898 1.00 89.38 85 SER A CA 1
ATOM 672 C C . SER A 1 85 ? 16.806 -6.592 -12.646 1.00 89.38 85 SER A C 1
ATOM 674 O O . SER A 1 85 ? 17.429 -7.373 -11.930 1.00 89.38 85 SER A O 1
ATOM 676 N N . TYR A 1 86 ? 15.640 -6.913 -13.209 1.00 87.44 86 TYR A N 1
ATOM 677 C CA . TYR A 1 86 ? 14.936 -8.172 -12.985 1.00 87.44 86 TYR A CA 1
ATOM 678 C C . TYR A 1 86 ? 14.404 -8.728 -14.304 1.00 87.44 86 TYR A C 1
ATOM 680 O O . TYR A 1 86 ? 13.963 -7.977 -15.164 1.00 87.44 86 TYR A O 1
ATOM 688 N N . GLU A 1 87 ? 14.394 -10.054 -14.437 1.00 86.56 87 GLU A N 1
ATOM 689 C CA . GLU A 1 87 ? 13.840 -10.732 -15.618 1.00 86.56 87 GLU A CA 1
ATOM 690 C C . GLU A 1 87 ? 12.331 -10.490 -15.760 1.00 86.56 87 GLU A C 1
ATOM 692 O O . GLU A 1 87 ? 11.818 -10.317 -16.861 1.00 86.56 87 GLU A O 1
ATOM 697 N N . VAL A 1 88 ? 11.615 -10.453 -14.632 1.00 87.00 88 VAL A N 1
ATOM 698 C CA . VAL A 1 88 ? 10.171 -10.226 -14.597 1.00 87.00 88 VAL A CA 1
ATOM 699 C C . VAL A 1 88 ? 9.831 -9.278 -13.456 1.00 87.00 88 VAL A C 1
ATOM 701 O O . VAL A 1 88 ? 10.161 -9.536 -12.299 1.00 87.00 88 VAL A O 1
ATOM 704 N N . VAL A 1 89 ? 9.091 -8.217 -13.775 1.00 87.38 89 VAL A N 1
ATOM 705 C CA . VAL A 1 89 ? 8.466 -7.320 -12.797 1.00 87.38 89 VAL A CA 1
ATOM 706 C C . VAL A 1 89 ? 6.956 -7.449 -12.918 1.00 87.38 89 VAL A C 1
ATOM 708 O O . VAL A 1 89 ? 6.407 -7.331 -14.010 1.00 87.38 89 VAL A O 1
ATOM 711 N N . LYS A 1 90 ? 6.280 -7.695 -11.792 1.00 90.62 90 LYS A N 1
ATOM 712 C CA . LYS A 1 90 ? 4.820 -7.819 -11.731 1.00 90.62 90 LYS A CA 1
ATOM 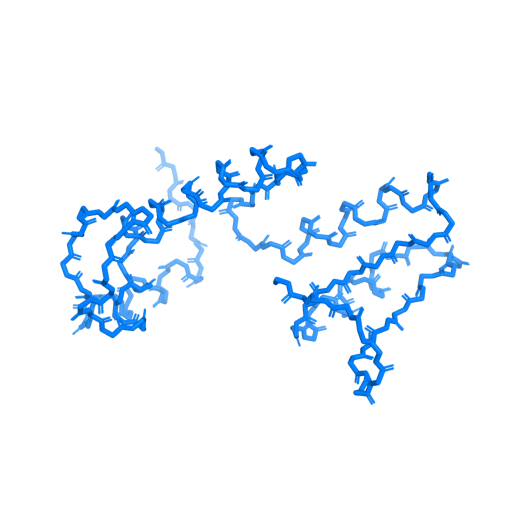713 C C . LYS A 1 90 ? 4.242 -6.667 -10.924 1.00 90.62 90 LYS A C 1
ATOM 715 O O . LYS A 1 90 ? 4.678 -6.419 -9.805 1.00 90.62 90 LYS A O 1
ATOM 720 N N . ILE A 1 91 ? 3.240 -6.007 -11.492 1.00 90.81 91 ILE A N 1
ATOM 721 C CA . ILE A 1 91 ? 2.384 -5.058 -10.780 1.00 90.81 91 ILE A CA 1
ATOM 722 C C . ILE A 1 91 ? 1.095 -5.798 -10.429 1.00 90.81 91 ILE A C 1
ATOM 724 O O . ILE A 1 91 ? 0.490 -6.423 -11.300 1.00 90.81 91 ILE A O 1
ATOM 728 N N . VAL A 1 92 ? 0.697 -5.739 -9.161 1.00 90.00 92 VAL A N 1
ATOM 729 C CA . VAL A 1 92 ? -0.551 -6.325 -8.664 1.00 90.00 92 VAL A CA 1
ATOM 730 C C . VAL A 1 92 ? -1.457 -5.187 -8.212 1.00 90.00 92 VAL A C 1
ATOM 732 O O . VAL A 1 92 ? -1.036 -4.327 -7.443 1.00 90.00 92 VAL A O 1
ATOM 735 N N . GLY A 1 93 ? -2.681 -5.173 -8.725 1.00 89.44 93 GLY A N 1
ATOM 736 C CA . GLY A 1 93 ? -3.717 -4.206 -8.387 1.00 89.44 93 GLY A CA 1
ATOM 737 C C . GLY A 1 93 ? -4.937 -4.402 -9.282 1.00 89.44 93 GLY A C 1
ATOM 738 O O . GLY A 1 93 ? -4.824 -4.960 -10.375 1.00 89.44 93 GLY A O 1
ATOM 739 N N . GLU A 1 94 ? -6.106 -3.987 -8.802 1.00 89.56 94 GLU A N 1
ATOM 740 C CA . GLU A 1 94 ? -7.376 -4.139 -9.528 1.00 89.56 94 GLU A CA 1
ATOM 741 C C . GLU A 1 94 ? -7.693 -2.931 -10.422 1.00 89.56 94 GLU A C 1
ATOM 743 O O . GLU A 1 94 ? -8.469 -3.043 -11.373 1.00 89.56 94 GLU A O 1
ATOM 748 N N . ASP A 1 95 ? -7.075 -1.782 -10.144 1.00 89.00 95 ASP A N 1
ATOM 749 C CA . ASP A 1 95 ? -7.378 -0.523 -10.814 1.00 89.00 95 ASP A CA 1
ATOM 750 C C . ASP A 1 95 ? -6.882 -0.493 -12.264 1.00 89.00 95 ASP A C 1
ATOM 752 O O . ASP A 1 95 ? -5.698 -0.680 -12.561 1.00 89.00 95 ASP A O 1
ATOM 756 N N . ILE A 1 96 ? -7.791 -0.161 -13.188 1.00 90.19 96 ILE A N 1
ATOM 757 C CA . ILE A 1 96 ? -7.471 0.001 -14.614 1.00 90.19 96 ILE A CA 1
ATOM 758 C C . ILE A 1 96 ? -6.457 1.127 -14.858 1.00 90.19 96 ILE A C 1
ATOM 760 O O . ILE A 1 96 ? -5.678 1.067 -15.813 1.00 90.19 96 ILE A O 1
ATOM 764 N N . ASP A 1 97 ? -6.427 2.123 -13.970 1.00 89.44 97 ASP A N 1
ATOM 765 C CA . ASP A 1 97 ? -5.504 3.251 -14.034 1.00 89.44 97 ASP A CA 1
ATOM 766 C C . ASP A 1 97 ? -4.044 2.788 -13.948 1.00 89.44 97 ASP A C 1
ATOM 768 O O . ASP A 1 97 ? -3.191 3.364 -14.620 1.00 89.44 97 ASP A O 1
ATOM 772 N N . LEU A 1 98 ? -3.746 1.690 -13.238 1.00 90.75 98 LEU A N 1
ATOM 773 C CA . LEU A 1 98 ? -2.401 1.102 -13.200 1.00 90.75 98 LEU A CA 1
ATOM 774 C C . LEU A 1 98 ? -1.951 0.633 -14.587 1.00 90.75 98 LEU A C 1
ATOM 776 O O . LEU A 1 98 ? -0.819 0.898 -14.994 1.00 90.75 98 LEU A O 1
ATOM 780 N N . MET A 1 99 ? -2.841 -0.027 -15.332 1.00 88.88 99 MET A N 1
ATOM 781 C CA . MET A 1 99 ? -2.556 -0.499 -16.688 1.00 88.88 99 MET A CA 1
ATOM 782 C C . MET A 1 99 ? -2.387 0.677 -17.654 1.00 88.88 99 MET A C 1
ATOM 784 O O . MET A 1 99 ? -1.429 0.712 -18.424 1.00 88.88 99 MET A O 1
ATOM 788 N N . VAL A 1 100 ? -3.288 1.661 -17.593 1.00 90.19 100 VAL A N 1
ATOM 789 C CA . VAL A 1 100 ? -3.226 2.856 -18.448 1.00 90.19 100 VAL A CA 1
ATOM 790 C C . VAL A 1 100 ? -1.950 3.654 -18.174 1.00 90.19 100 VAL A C 1
ATOM 792 O O . VAL A 1 100 ? -1.264 4.064 -19.112 1.00 90.19 100 VAL A O 1
ATOM 795 N N . LEU A 1 101 ? -1.596 3.844 -16.901 1.00 91.19 101 LEU A N 1
ATOM 796 C CA . LEU A 1 101 ? -0.371 4.530 -16.499 1.00 91.19 101 LEU A CA 1
ATOM 797 C C . LEU A 1 101 ? 0.874 3.760 -16.927 1.00 91.19 101 LEU A C 1
ATOM 799 O O . LEU A 1 101 ? 1.817 4.391 -17.396 1.00 91.19 101 LEU A O 1
ATOM 803 N N . LEU A 1 102 ? 0.889 2.430 -16.813 1.00 89.00 102 LEU A N 1
ATOM 804 C CA . LEU A 1 102 ? 2.006 1.619 -17.292 1.00 89.00 102 LEU A CA 1
ATOM 805 C C . LEU A 1 102 ? 2.194 1.789 -18.801 1.00 89.00 102 LEU A C 1
ATOM 807 O O . LEU A 1 102 ? 3.274 2.179 -19.231 1.00 89.00 102 LEU A O 1
ATOM 811 N N . CYS A 1 103 ? 1.138 1.602 -19.599 1.00 87.50 103 CYS A N 1
ATOM 812 C CA . CYS A 1 103 ? 1.206 1.788 -21.051 1.00 87.50 103 CYS A CA 1
ATOM 813 C C . CYS A 1 103 ? 1.632 3.209 -21.449 1.00 87.50 103 CYS A C 1
ATOM 815 O O . CYS A 1 103 ? 2.354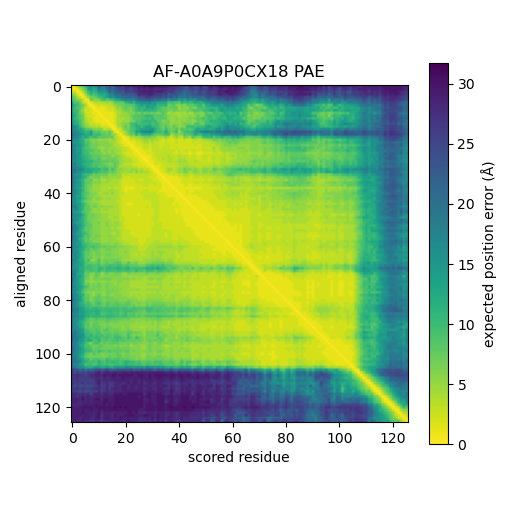 3.382 -22.426 1.00 87.50 103 CYS A O 1
ATOM 817 N N . GLY A 1 104 ? 1.192 4.228 -20.707 1.00 89.00 104 GLY A N 1
ATOM 818 C CA . GLY A 1 104 ? 1.538 5.620 -20.991 1.00 89.00 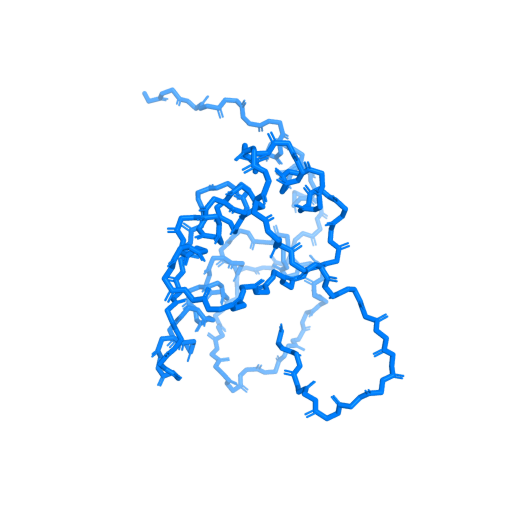104 GLY A CA 1
ATOM 819 C C . GLY A 1 104 ? 2.951 6.027 -20.558 1.00 89.00 104 GLY A C 1
ATOM 820 O O . GLY A 1 104 ? 3.516 6.957 -21.133 1.00 89.00 104 GLY A O 1
ATOM 821 N N . LEU A 1 105 ? 3.519 5.380 -19.533 1.00 87.31 105 LEU A N 1
ATOM 822 C CA . LEU A 1 105 ? 4.819 5.742 -18.949 1.00 87.31 105 LEU A CA 1
ATOM 823 C C . LEU A 1 105 ? 5.969 4.837 -19.403 1.00 87.31 105 LEU A C 1
ATOM 825 O O . LEU A 1 105 ? 7.118 5.284 -19.385 1.00 87.31 105 LEU A O 1
ATOM 829 N N . SER A 1 106 ? 5.687 3.606 -19.829 1.00 79.00 106 SER A N 1
ATOM 830 C CA . SER A 1 106 ? 6.666 2.715 -20.450 1.00 79.00 106 SER A CA 1
ATOM 831 C C . SER A 1 106 ? 7.027 3.247 -21.839 1.00 79.00 106 SER A C 1
ATOM 833 O O . SER A 1 106 ? 6.278 3.092 -22.800 1.00 79.00 106 SER A O 1
ATOM 835 N N . ARG A 1 107 ? 8.174 3.924 -21.948 1.00 66.56 107 ARG A N 1
ATOM 836 C CA . ARG A 1 107 ? 8.712 4.394 -23.232 1.00 66.56 107 ARG A CA 1
ATOM 837 C C . ARG A 1 107 ? 9.516 3.260 -23.869 1.00 66.56 107 ARG A C 1
ATOM 839 O O . ARG A 1 107 ? 10.443 2.761 -23.246 1.00 66.56 107 ARG A O 1
ATOM 846 N N . ASP A 1 108 ? 9.137 2.903 -25.093 1.00 54.78 108 ASP A N 1
ATOM 847 C CA . ASP A 1 108 ? 9.839 2.022 -26.035 1.00 54.78 108 ASP A CA 1
ATOM 848 C C . ASP A 1 108 ? 10.183 0.597 -25.542 1.00 54.78 108 ASP A C 1
ATOM 850 O O . ASP A 1 108 ? 11.284 0.308 -25.087 1.00 54.78 108 ASP A O 1
ATOM 854 N N . GLY A 1 109 ? 9.245 -0.335 -25.756 1.00 50.59 109 GLY A N 1
ATOM 855 C CA . GLY A 1 109 ? 9.565 -1.708 -26.187 1.00 50.59 109 GLY A CA 1
ATOM 856 C C . GLY A 1 109 ? 10.081 -2.724 -25.160 1.00 50.59 109 GLY A C 1
ATOM 857 O O . GLY A 1 109 ? 10.479 -3.808 -25.574 1.00 50.59 109 GLY A O 1
ATOM 858 N N . GLY A 1 110 ? 10.083 -2.428 -23.859 1.00 49.06 110 GLY A N 1
ATOM 859 C CA . GLY A 1 110 ? 10.372 -3.435 -22.831 1.00 49.06 110 GLY A CA 1
ATOM 860 C C . GLY A 1 110 ? 9.192 -4.391 -22.622 1.00 49.06 110 GLY A C 1
ATOM 861 O O . GLY A 1 110 ? 8.073 -3.932 -22.390 1.00 49.06 110 GLY A O 1
ATOM 862 N N . ASP A 1 111 ? 9.436 -5.704 -22.682 1.00 49.47 111 ASP A N 1
ATOM 863 C CA . ASP A 1 111 ? 8.447 -6.761 -22.418 1.00 49.47 111 ASP A CA 1
ATOM 864 C C . ASP A 1 111 ? 7.985 -6.731 -20.947 1.00 49.47 111 ASP A C 1
ATOM 866 O O . ASP A 1 111 ? 8.445 -7.482 -20.087 1.00 49.47 111 ASP A O 1
ATOM 870 N N . HIS A 1 112 ? 7.055 -5.834 -20.628 1.00 52.62 112 HIS A N 1
ATOM 871 C CA . HIS A 1 112 ? 6.406 -5.778 -19.324 1.00 52.62 112 HIS A CA 1
ATOM 872 C C . HIS A 1 112 ? 5.177 -6.693 -19.345 1.00 52.62 112 HIS A C 1
ATOM 874 O O . HIS A 1 112 ? 4.087 -6.302 -19.764 1.00 52.62 112 HIS A O 1
ATOM 880 N N . ILE A 1 113 ? 5.358 -7.949 -18.929 1.00 50.84 113 ILE A N 1
ATOM 881 C CA . ILE A 1 113 ? 4.274 -8.935 -18.895 1.00 50.84 113 ILE A CA 1
ATOM 882 C C . ILE A 1 113 ? 3.280 -8.576 -17.784 1.00 50.84 113 ILE A C 1
ATOM 884 O O . ILE A 1 113 ? 3.550 -8.720 -16.591 1.00 50.84 113 ILE A O 1
ATOM 888 N N . LEU A 1 114 ? 2.088 -8.154 -18.204 1.00 48.75 114 LEU A N 1
ATOM 889 C CA . LEU A 1 114 ? 0.902 -8.039 -17.364 1.00 48.75 114 LEU A CA 1
ATOM 890 C C . LEU A 1 114 ? 0.337 -9.441 -17.094 1.00 48.75 114 LEU A C 1
ATOM 892 O O . LEU A 1 114 ? 0.002 -10.168 -18.028 1.00 48.75 114 LEU A O 1
ATOM 896 N N . SER A 1 115 ? 0.174 -9.814 -15.825 1.00 43.88 115 SER A N 1
ATOM 897 C CA . SER A 1 115 ? -0.639 -10.973 -15.447 1.00 43.88 115 SER A CA 1
ATOM 898 C C . SER A 1 115 ? -1.856 -10.480 -14.681 1.00 43.88 115 SER A C 1
ATOM 900 O O . SER A 1 115 ? -1.778 -10.251 -13.477 1.00 43.88 115 SER A O 1
ATOM 902 N N . THR A 1 116 ? -2.984 -10.331 -15.376 1.00 40.62 116 THR A N 1
ATOM 903 C CA . THR A 1 116 ? -4.285 -10.205 -14.716 1.00 40.62 116 THR A CA 1
ATOM 904 C C . THR A 1 116 ? -4.770 -11.588 -14.288 1.00 40.62 116 THR A C 1
ATOM 906 O O . THR A 1 116 ? -4.399 -12.612 -14.869 1.00 40.62 116 THR A O 1
ATOM 909 N N . ASN A 1 117 ? -5.548 -11.604 -13.209 1.00 37.78 117 ASN A N 1
ATOM 910 C CA . ASN A 1 117 ? -6.034 -12.788 -12.515 1.00 37.78 117 ASN A CA 1
ATOM 911 C C . ASN A 1 117 ? -6.591 -13.852 -13.488 1.00 37.78 117 ASN A C 1
ATOM 913 O O . ASN A 1 117 ? -7.613 -13.649 -14.143 1.00 37.78 117 ASN A O 1
ATOM 917 N N . ARG A 1 118 ? -5.912 -15.004 -13.562 1.00 35.59 118 ARG A N 1
ATOM 918 C CA . ARG A 1 118 ? -6.521 -16.275 -13.964 1.00 35.59 118 ARG A CA 1
ATOM 919 C C . ARG A 1 118 ? -6.588 -17.153 -12.716 1.00 35.59 118 ARG A C 1
ATOM 921 O O . ARG A 1 118 ? -5.556 -17.315 -12.058 1.00 35.59 118 ARG A O 1
ATOM 928 N N . PRO A 1 119 ? -7.744 -17.757 -12.399 1.00 39.81 119 PRO A N 1
ATOM 929 C CA . PRO A 1 119 ? -7.823 -18.706 -11.309 1.00 39.81 119 PRO A CA 1
ATOM 930 C C . PRO A 1 119 ? -7.119 -19.969 -11.795 1.00 39.81 119 PRO A C 1
ATOM 932 O O . PRO A 1 119 ? -7.660 -20.655 -12.655 1.00 39.81 119 PRO A O 1
ATOM 935 N N . ASN A 1 120 ? -5.872 -20.177 -11.368 1.00 36.50 120 ASN A N 1
ATOM 936 C CA . ASN A 1 120 ? -5.210 -21.473 -11.160 1.00 36.50 120 ASN A CA 1
ATOM 937 C C . ASN A 1 120 ? -3.703 -21.259 -10.947 1.00 36.50 120 ASN A C 1
ATOM 939 O O . ASN A 1 120 ? -2.941 -21.204 -11.910 1.00 36.50 120 ASN A O 1
ATOM 943 N N . ASN A 1 121 ? -3.305 -21.125 -9.677 1.00 35.12 121 ASN A N 1
ATOM 944 C CA . ASN A 1 121 ? -2.151 -21.781 -9.037 1.00 35.12 121 ASN A CA 1
ATOM 945 C C . ASN A 1 121 ? -1.657 -20.963 -7.834 1.00 35.12 121 ASN A C 1
ATOM 947 O O . ASN A 1 121 ? -1.055 -19.911 -7.998 1.00 35.12 121 ASN A O 1
ATOM 951 N N . ASN A 1 122 ? -1.894 -21.504 -6.635 1.00 32.19 122 ASN A N 1
ATOM 952 C CA . ASN A 1 122 ? -1.019 -21.516 -5.453 1.00 32.19 122 ASN A CA 1
ATOM 953 C C . ASN A 1 122 ? -0.072 -20.328 -5.195 1.00 32.19 122 ASN A C 1
ATOM 955 O O . ASN A 1 122 ? 1.094 -20.549 -4.870 1.00 32.19 122 ASN A O 1
ATOM 959 N N . ILE A 1 123 ? -0.544 -19.086 -5.257 1.00 32.91 123 ILE A N 1
ATOM 960 C CA . ILE A 1 123 ? 0.206 -17.948 -4.714 1.00 32.91 123 ILE A CA 1
ATOM 961 C C . ILE A 1 123 ? -0.779 -17.070 -3.940 1.00 32.91 123 ILE A C 1
ATOM 963 O O . ILE A 1 123 ? -1.782 -16.628 -4.494 1.00 32.91 123 ILE A O 1
ATOM 967 N N . LEU A 1 124 ? -0.525 -16.893 -2.638 1.00 24.11 124 LEU A N 1
ATOM 968 C CA . LEU A 1 124 ? -1.248 -15.935 -1.802 1.00 24.11 124 LEU A CA 1
ATOM 969 C C . LEU A 1 124 ? -0.959 -14.520 -2.317 1.00 24.11 124 LEU A C 1
ATOM 971 O O . LEU A 1 124 ? 0.204 -14.145 -2.460 1.00 24.11 124 LEU A O 1
ATOM 975 N N . TYR A 1 125 ? -2.014 -13.748 -2.557 1.00 33.66 125 TYR A N 1
ATOM 976 C CA . TYR A 1 125 ? -1.936 -12.320 -2.848 1.00 33.66 125 TYR A CA 1
ATOM 977 C C . TYR A 1 125 ? -2.385 -11.565 -1.589 1.00 33.66 125 TYR A C 1
ATOM 979 O O . TYR A 1 125 ? -3.472 -11.843 -1.079 1.00 33.66 125 TYR A O 1
ATOM 987 N N . LEU A 1 126 ? -1.518 -10.689 -1.068 1.00 31.22 126 LEU A N 1
ATOM 988 C CA . LEU A 1 126 ? -1.876 -9.634 -0.111 1.00 31.22 126 LEU A CA 1
ATOM 989 C C . LEU A 1 126 ? -2.400 -8.421 -0.880 1.00 31.22 126 LEU A C 1
ATOM 991 O O . LEU A 1 126 ? -1.841 -8.157 -1.972 1.00 31.22 126 LEU A O 1
#

Sequence (126 aa):
MAIRKNTKRFERLRRALATSSPDLIFDETTIASVAQDKFLLNDRNTFRLTDMLKVYMENNNILTLQAEGDADRLIVTTAISISSSYEVVKIVGEDIDLMVLLCGLSRDGGDHILSTNRPNNNILYL

Radius of gyration: 17.91 Å; Cα contacts (8 Å, |Δi|>4): 69; chains: 1; bounding box: 39×50×46 Å

pLDDT: mean 79.34, std 19.43, range [24.11, 96.62]

Secondary structure (DSSP, 8-state):
------HHHHHHHHHHHHHPPPP----TT----S-HHHHHT-HHHHHHHHHHHHHHHHHTT------SS-HHHHHHHHHHHHGGGSS------S-HHHHHHHHHH--S----------S-S-----